Protein AF-A0A6B3HY34-F1 (afdb_monomer_lite)

pLDDT: mean 91.94, std 8.34, range [41.25, 98.19]

Foldseek 3Di:
DPPDLEAEEEEPDDDPVLVVVQVVSVVSVHHYDYADQQEDPPVQFLDPRYDYDDDPVRCVRCCNRNVHDDDDDDLCPLQPDDCVVVVFHKDKDWLVVQLPFAAWKQKQQSPDRQDDRDIDRGSVPDDDGPDTGIMIMTHD

Structure (mmCIF, N/CA/C/O backbone):
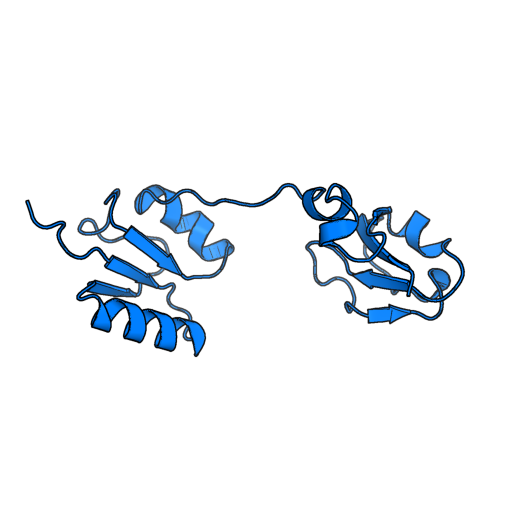data_AF-A0A6B3HY34-F1
#
_entry.id   AF-A0A6B3HY34-F1
#
loop_
_atom_site.group_PDB
_atom_site.id
_atom_site.type_symbol
_atom_site.label_atom_id
_atom_site.label_alt_id
_atom_site.label_comp_id
_atom_site.label_asym_id
_atom_site.label_entity_id
_atom_site.label_seq_id
_atom_site.pdbx_PDB_ins_code
_atom_site.Cartn_x
_atom_site.Cartn_y
_atom_site.Cartn_z
_atom_site.occupancy
_atom_site.B_iso_or_equiv
_atom_site.auth_seq_id
_atom_site.auth_comp_id
_atom_site.auth_asym_id
_atom_site.auth_atom_id
_atom_site.pdbx_PDB_model_num
ATOM 1 N N . MET A 1 1 ? -28.590 -11.146 19.062 1.00 41.25 1 MET A N 1
ATOM 2 C CA . MET A 1 1 ? -28.220 -9.809 19.578 1.00 41.25 1 MET A CA 1
ATOM 3 C C . MET A 1 1 ? -27.843 -8.945 18.389 1.00 41.25 1 MET A C 1
ATOM 5 O O . MET A 1 1 ? -27.112 -9.461 17.551 1.00 41.25 1 MET A O 1
ATOM 9 N N . PRO A 1 2 ? -28.343 -7.705 18.248 1.00 47.59 2 PRO A N 1
ATOM 10 C CA . PRO A 1 2 ? -27.839 -6.826 17.198 1.00 47.59 2 PRO A CA 1
ATOM 11 C C . PRO A 1 2 ? -26.338 -6.633 17.436 1.00 47.59 2 PRO A C 1
ATOM 13 O O . PRO A 1 2 ? -25.937 -6.325 18.561 1.00 47.59 2 PRO A O 1
ATOM 16 N N . SER A 1 3 ? -25.501 -6.891 16.425 1.00 57.53 3 SER A N 1
ATOM 17 C CA . SER A 1 3 ? -24.070 -6.622 16.547 1.00 57.53 3 SER A CA 1
ATOM 18 C C . SER A 1 3 ? -23.919 -5.142 16.873 1.00 57.53 3 SER A C 1
ATOM 20 O O . SER A 1 3 ? -24.403 -4.290 16.124 1.00 57.53 3 SER A O 1
ATOM 22 N N . ARG A 1 4 ? -23.286 -4.828 18.003 1.00 67.56 4 ARG A N 1
ATOM 23 C CA . ARG A 1 4 ? -22.908 -3.452 18.318 1.00 67.56 4 ARG A CA 1
ATOM 24 C C . ARG A 1 4 ? -22.121 -2.924 17.118 1.00 67.56 4 ARG A C 1
ATOM 26 O O . ARG A 1 4 ? -21.240 -3.625 16.624 1.00 67.56 4 ARG A O 1
ATOM 33 N N . ALA A 1 5 ? -22.484 -1.753 16.600 1.00 84.94 5 ALA A N 1
ATOM 34 C CA . ALA A 1 5 ? -21.711 -1.154 15.522 1.00 84.94 5 ALA A CA 1
ATOM 35 C C . ALA A 1 5 ? -20.259 -0.999 16.009 1.00 84.94 5 ALA A C 1
ATOM 37 O O . ALA A 1 5 ? -20.035 -0.497 17.114 1.00 84.94 5 ALA A O 1
ATOM 38 N N . GLY A 1 6 ? -19.308 -1.522 15.229 1.00 94.62 6 GLY A N 1
ATOM 39 C CA . GLY A 1 6 ? -17.892 -1.578 15.592 1.00 94.62 6 GLY A CA 1
ATOM 40 C C . GLY A 1 6 ? -17.232 -0.200 15.648 1.00 94.62 6 GLY A C 1
ATOM 41 O O . GLY A 1 6 ? -17.900 0.833 15.737 1.00 94.62 6 GLY A O 1
ATOM 42 N N . PHE A 1 7 ? -15.904 -0.154 15.565 1.00 96.56 7 PHE A N 1
ATOM 43 C CA . PHE A 1 7 ? -15.177 1.118 15.552 1.00 96.56 7 PHE A CA 1
ATOM 44 C C . PHE A 1 7 ? -14.123 1.185 14.451 1.00 96.56 7 PHE A C 1
ATOM 46 O O . PHE A 1 7 ? -13.547 0.179 14.045 1.00 96.56 7 PHE A O 1
ATOM 53 N N . LEU A 1 8 ? -13.862 2.401 13.978 1.00 97.00 8 LEU A N 1
ATOM 54 C CA . LEU A 1 8 ? -12.761 2.724 13.083 1.00 97.00 8 LEU A CA 1
ATOM 55 C C . LEU A 1 8 ? -11.683 3.490 13.856 1.00 97.00 8 LEU A C 1
ATOM 57 O O . LEU A 1 8 ? -11.891 4.627 14.287 1.00 97.00 8 LEU A O 1
ATOM 61 N N . ALA A 1 9 ? -10.515 2.870 13.989 1.00 96.50 9 ALA A N 1
ATOM 62 C CA . ALA A 1 9 ? -9.302 3.467 14.517 1.00 96.50 9 ALA A CA 1
ATOM 63 C C . ALA A 1 9 ? -8.451 4.074 13.395 1.00 96.50 9 ALA A C 1
ATOM 65 O O . ALA A 1 9 ? -8.026 3.390 12.463 1.00 96.50 9 ALA A O 1
ATOM 66 N N . LEU A 1 10 ? -8.163 5.365 13.515 1.00 96.88 10 LEU A N 1
ATOM 67 C CA . LEU A 1 10 ? -7.338 6.123 12.583 1.00 96.88 10 LEU A CA 1
ATOM 68 C C . LEU A 1 10 ? -5.961 6.397 13.188 1.00 96.88 10 LEU A C 1
ATOM 70 O O . LEU A 1 10 ? -5.846 6.743 14.366 1.00 96.88 10 LEU A O 1
ATOM 74 N N . ALA A 1 11 ? -4.912 6.312 12.372 1.00 95.19 11 ALA A N 1
ATOM 75 C CA . ALA A 1 11 ? -3.625 6.901 12.733 1.00 95.19 11 ALA A CA 1
ATOM 76 C C . ALA A 1 11 ? -3.739 8.445 12.855 1.00 95.19 11 ALA A C 1
ATOM 78 O O . ALA A 1 11 ? -4.586 9.047 12.193 1.00 95.19 11 ALA A O 1
ATOM 79 N N . PRO A 1 12 ? -2.862 9.118 13.628 1.00 92.31 12 PRO A N 1
ATOM 80 C CA . PRO A 1 12 ? -2.887 10.577 13.826 1.00 92.31 12 PRO A CA 1
ATOM 81 C C . PRO A 1 12 ? -2.750 11.424 12.553 1.00 92.31 12 PRO A C 1
ATOM 83 O O . PRO A 1 12 ? -3.022 12.624 12.571 1.00 92.31 12 PRO A O 1
ATOM 86 N N . HIS A 1 13 ? -2.275 10.828 11.459 1.00 87.69 13 HIS A N 1
ATOM 87 C CA . HIS A 1 13 ? -2.047 11.538 10.210 1.00 87.69 13 HIS A CA 1
ATOM 88 C C . HIS A 1 13 ? -3.370 11.855 9.505 1.00 87.69 13 HIS A C 1
ATOM 90 O O . HIS A 1 13 ? -4.163 10.961 9.210 1.00 87.69 13 HIS A O 1
ATOM 96 N N . ARG A 1 14 ? -3.590 13.137 9.198 1.00 84.69 14 ARG A N 1
ATOM 97 C CA . ARG A 1 14 ? -4.777 13.591 8.470 1.00 84.69 14 ARG A CA 1
ATOM 98 C C . ARG A 1 14 ? -4.589 13.379 6.971 1.00 84.69 14 ARG A C 1
ATOM 100 O O . ARG A 1 14 ? -3.656 13.914 6.385 1.00 84.69 14 ARG A O 1
ATOM 107 N N . SER A 1 15 ? -5.523 12.662 6.357 1.00 92.94 15 SER A N 1
ATOM 108 C CA . SER A 1 15 ? -5.650 12.538 4.905 1.00 92.94 15 SER A CA 1
ATOM 109 C C . SER A 1 15 ? -7.116 12.663 4.490 1.00 92.94 15 SER A C 1
ATOM 111 O O . SER A 1 15 ? -8.024 12.427 5.293 1.00 92.94 15 SER A O 1
ATOM 113 N N . THR A 1 16 ? -7.364 13.015 3.228 1.00 95.56 16 THR A N 1
ATOM 114 C CA . THR A 1 16 ? -8.723 13.034 2.660 1.00 95.56 16 THR A CA 1
ATOM 115 C C . THR A 1 16 ? -9.366 11.648 2.725 1.00 95.56 16 THR A C 1
ATOM 117 O O . THR A 1 16 ? -10.531 11.530 3.090 1.00 95.56 16 THR A O 1
ATOM 120 N N . THR A 1 17 ? -8.597 10.581 2.488 1.00 96.25 17 THR A N 1
ATOM 121 C CA . THR A 1 17 ? -9.058 9.196 2.658 1.00 96.25 17 THR A CA 1
ATOM 122 C C . THR A 1 17 ? -9.489 8.899 4.094 1.00 96.25 17 THR A C 1
ATOM 124 O O . THR A 1 17 ? -10.557 8.327 4.290 1.00 96.25 17 THR A O 1
ATOM 127 N N . ALA A 1 18 ? -8.719 9.322 5.107 1.00 96.56 18 ALA A N 1
ATOM 128 C CA . ALA A 1 18 ? -9.109 9.144 6.508 1.00 96.56 18 ALA A CA 1
ATOM 129 C C . ALA A 1 18 ? -10.440 9.850 6.816 1.00 96.56 18 ALA A C 1
ATOM 131 O O . ALA A 1 18 ? -11.281 9.294 7.520 1.00 96.56 18 ALA A O 1
ATOM 132 N N . ALA A 1 19 ? -10.656 11.046 6.256 1.00 96.88 19 ALA A N 1
ATOM 133 C CA . ALA A 1 19 ? -11.906 11.786 6.413 1.00 96.88 19 ALA A CA 1
ATOM 134 C C . ALA A 1 19 ? -13.096 11.064 5.756 1.00 96.88 19 ALA A C 1
ATOM 136 O O . ALA A 1 19 ? -14.140 10.911 6.390 1.00 96.88 19 ALA A O 1
ATOM 137 N N . LEU A 1 20 ? -12.922 10.558 4.530 1.00 98.12 20 LEU A N 1
ATOM 138 C CA . LEU A 1 20 ? -13.951 9.796 3.815 1.00 98.12 20 LEU A CA 1
ATOM 139 C C . LEU A 1 20 ? -14.304 8.484 4.531 1.00 98.12 20 LEU A C 1
ATOM 141 O O . LEU A 1 20 ? -15.480 8.140 4.652 1.00 98.12 20 LEU A O 1
ATOM 145 N N . LEU A 1 21 ? -13.304 7.765 5.048 1.00 97.81 21 LEU A N 1
ATOM 146 C CA . LEU A 1 21 ? -13.522 6.541 5.823 1.00 97.81 21 LEU A CA 1
ATOM 147 C C . LEU A 1 21 ? -14.220 6.828 7.156 1.00 97.81 21 LEU A C 1
ATOM 149 O O . LEU A 1 21 ? -15.142 6.105 7.525 1.00 97.81 21 LEU A O 1
ATOM 153 N N . ALA A 1 22 ? -13.834 7.902 7.849 1.00 97.81 22 ALA A N 1
ATOM 154 C CA . ALA A 1 22 ? -14.498 8.344 9.071 1.00 97.81 22 ALA A CA 1
ATOM 155 C C . ALA A 1 22 ? -15.982 8.655 8.835 1.00 97.81 22 ALA A C 1
ATOM 157 O O . ALA A 1 22 ? -16.841 8.249 9.612 1.00 97.81 22 ALA A O 1
ATOM 158 N N . ASP A 1 23 ? -16.293 9.364 7.755 1.00 98.19 23 ASP A N 1
ATOM 159 C CA . ASP A 1 23 ? -17.663 9.689 7.366 1.00 98.19 23 ASP A CA 1
ATOM 160 C C . ASP A 1 23 ? -18.474 8.425 7.005 1.00 98.19 23 ASP A C 1
ATOM 162 O O . ASP A 1 23 ? -19.577 8.203 7.513 1.00 98.19 23 ASP A O 1
ATOM 166 N N . ALA A 1 24 ? -17.886 7.511 6.227 1.00 98.12 24 ALA A N 1
ATOM 167 C CA . ALA A 1 24 ? -18.502 6.227 5.891 1.00 98.12 24 ALA A CA 1
ATOM 168 C C . ALA A 1 24 ? -18.742 5.313 7.110 1.00 98.12 24 ALA A C 1
ATOM 170 O O . ALA A 1 24 ? -19.736 4.579 7.128 1.00 98.12 24 ALA A O 1
ATOM 171 N N . ALA A 1 25 ? -17.854 5.347 8.107 1.00 97.81 25 ALA A N 1
ATOM 172 C CA . ALA A 1 25 ? -17.992 4.616 9.365 1.00 97.81 25 ALA A CA 1
ATOM 173 C C . ALA A 1 25 ? -19.123 5.202 10.225 1.00 97.81 25 ALA A C 1
ATOM 175 O O . ALA A 1 25 ? -19.990 4.462 10.690 1.00 97.81 25 ALA A O 1
ATOM 176 N N . ARG A 1 26 ? -19.199 6.536 10.345 1.00 97.19 26 ARG A N 1
ATOM 177 C CA . ARG A 1 26 ? -20.292 7.213 11.066 1.00 97.19 26 ARG A CA 1
ATOM 178 C C .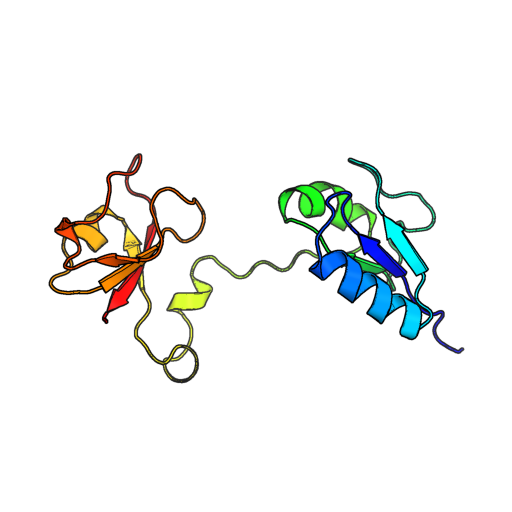 ARG A 1 26 ? -21.663 6.922 10.459 1.00 97.19 26 ARG A C 1
ATOM 180 O O . ARG A 1 26 ? -22.601 6.658 11.205 1.00 97.19 26 ARG A O 1
ATOM 187 N N . ARG A 1 27 ? -21.782 6.876 9.125 1.00 97.44 27 ARG A N 1
ATOM 188 C CA . ARG A 1 27 ? -23.028 6.457 8.446 1.00 97.44 27 ARG A CA 1
ATOM 189 C C . ARG A 1 27 ? -23.456 5.020 8.760 1.00 97.44 27 ARG A C 1
ATOM 191 O O . ARG A 1 27 ? -24.623 4.693 8.592 1.00 97.44 27 ARG A O 1
ATOM 198 N N . ARG A 1 28 ? -22.529 4.171 9.210 1.00 95.88 28 ARG A N 1
ATOM 199 C CA . ARG A 1 28 ? -22.786 2.799 9.686 1.00 95.88 28 ARG A CA 1
ATOM 200 C C . ARG A 1 28 ? -22.930 2.723 11.209 1.00 95.88 28 ARG A C 1
ATOM 202 O O . ARG A 1 28 ? -22.851 1.637 11.774 1.00 95.88 28 ARG A O 1
ATOM 209 N N . SER A 1 29 ? -23.089 3.872 11.868 1.00 96.56 29 SER A N 1
ATOM 210 C CA . SER A 1 29 ? -23.170 4.006 13.325 1.00 96.56 29 SER A CA 1
ATOM 211 C C . SER A 1 29 ? -21.926 3.516 14.075 1.00 96.56 29 SER A C 1
ATOM 213 O O . SER A 1 29 ? -21.999 3.265 15.274 1.00 96.56 29 SER A O 1
ATOM 215 N N . MET A 1 30 ? -20.782 3.394 13.394 1.00 97.31 30 MET A N 1
ATOM 216 C CA . MET A 1 30 ? -19.523 3.005 14.026 1.00 97.31 30 MET A CA 1
ATOM 217 C C . MET A 1 30 ? -18.923 4.175 14.806 1.00 97.31 30 MET A C 1
ATOM 219 O O . MET A 1 30 ? -18.984 5.332 14.375 1.00 97.31 30 MET A O 1
ATOM 223 N N . GLU A 1 31 ? -18.264 3.866 15.920 1.00 97.06 31 GLU A N 1
ATOM 224 C CA . GLU A 1 31 ? -17.416 4.833 16.618 1.00 97.06 31 GLU A CA 1
ATOM 225 C C . GLU A 1 31 ? -16.182 5.152 15.760 1.00 97.06 31 GLU A C 1
ATOM 227 O O . GLU A 1 31 ? -15.596 4.267 15.138 1.00 97.06 31 GLU A O 1
ATOM 232 N N . VAL A 1 32 ? -15.759 6.417 15.715 1.00 97.19 32 VAL A N 1
ATOM 233 C CA . VAL A 1 32 ? -14.522 6.819 15.030 1.00 97.19 32 VAL A CA 1
ATOM 234 C C . VAL A 1 32 ? -13.572 7.422 16.045 1.00 97.19 32 VAL A C 1
ATOM 236 O O . VAL A 1 32 ? -13.910 8.401 16.708 1.00 97.19 32 VAL A O 1
ATOM 239 N N . THR A 1 33 ? -12.361 6.878 16.117 1.00 96.75 33 THR A N 1
ATOM 240 C CA . THR A 1 33 ? -11.331 7.329 17.051 1.00 96.75 33 THR A CA 1
ATOM 241 C C . THR A 1 33 ? -10.014 7.563 16.334 1.00 96.75 33 THR A C 1
ATOM 243 O O . THR A 1 33 ? -9.613 6.789 15.469 1.00 96.75 33 THR A O 1
ATOM 246 N N . VAL A 1 34 ? -9.301 8.615 16.726 1.00 96.81 34 VAL A N 1
ATOM 247 C CA . VAL A 1 34 ? -7.892 8.790 16.362 1.00 96.81 34 VAL A CA 1
ATOM 248 C C . VAL A 1 34 ? -7.061 8.191 17.487 1.00 96.81 34 VAL A C 1
ATOM 250 O O . VAL A 1 34 ? -7.270 8.526 18.653 1.00 96.81 34 VAL A O 1
ATOM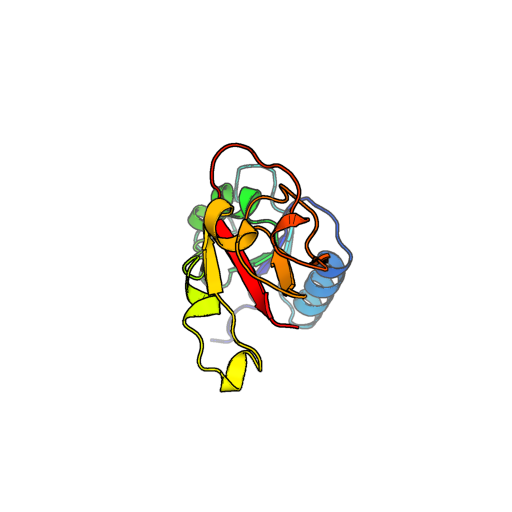 253 N N . LEU A 1 35 ? -6.160 7.269 17.159 1.00 95.75 35 LEU A N 1
ATOM 254 C CA . LEU A 1 35 ? -5.299 6.643 18.154 1.00 95.75 35 LEU A CA 1
ATOM 255 C C . LEU A 1 35 ? -4.171 7.595 18.565 1.00 95.75 35 LEU A C 1
ATOM 257 O O . LEU A 1 35 ? -3.580 8.238 17.694 1.00 95.75 35 LEU A O 1
ATOM 261 N N . PRO A 1 36 ? -3.826 7.667 19.860 1.00 92.12 36 PRO A N 1
ATOM 262 C CA . PRO A 1 36 ? -2.626 8.363 20.300 1.00 92.12 36 PRO A CA 1
ATOM 263 C C . PRO A 1 36 ? -1.368 7.651 19.783 1.00 92.12 36 PRO A C 1
ATOM 265 O O . PRO A 1 36 ? -1.381 6.476 19.409 1.00 92.12 36 PRO A O 1
ATOM 268 N N . VAL A 1 37 ? -0.246 8.368 19.753 1.00 85.62 37 VAL A N 1
ATOM 269 C CA . VAL A 1 37 ? 1.023 7.799 19.286 1.00 85.62 37 VAL A CA 1
ATOM 270 C C . VAL A 1 37 ? 1.485 6.690 20.233 1.00 85.62 37 VAL A C 1
ATOM 272 O O . VAL A 1 37 ? 1.689 6.924 21.417 1.00 85.62 37 VAL A O 1
ATOM 275 N N . GLY A 1 38 ? 1.692 5.487 19.690 1.00 76.69 38 GLY A N 1
ATOM 276 C CA . GLY A 1 38 ? 2.375 4.390 20.384 1.00 76.69 38 GLY A CA 1
ATOM 277 C C . GLY A 1 38 ? 1.530 3.577 21.369 1.00 76.69 38 GLY A C 1
ATOM 278 O O . GLY A 1 38 ? 2.067 2.661 21.983 1.00 76.69 38 GLY A O 1
ATOM 279 N N . THR A 1 39 ? 0.231 3.853 21.513 1.00 87.44 39 THR A N 1
ATOM 280 C CA . THR A 1 39 ? -0.640 3.073 22.406 1.00 87.44 39 THR A CA 1
ATOM 281 C C . THR A 1 39 ? -2.080 3.021 21.908 1.00 87.44 39 THR A C 1
ATOM 283 O O . THR A 1 39 ? -2.553 3.919 21.211 1.00 87.44 39 THR A O 1
ATOM 286 N N . VAL A 1 40 ? -2.784 1.956 22.278 1.00 95.06 40 VAL A N 1
ATOM 287 C CA . VAL A 1 40 ? -4.225 1.798 22.078 1.00 95.06 40 VAL A CA 1
ATOM 288 C C . VAL A 1 40 ? -4.918 1.973 23.432 1.00 95.06 40 VAL A C 1
ATOM 290 O O . VAL A 1 40 ? -4.555 1.263 24.373 1.00 95.06 40 VAL A O 1
ATOM 293 N N . PRO A 1 41 ? -5.896 2.889 23.565 1.00 95.44 41 PRO A N 1
ATOM 294 C CA . PRO A 1 41 ? -6.707 3.011 24.776 1.00 95.44 41 PRO A CA 1
ATOM 295 C C . PRO A 1 41 ? -7.439 1.708 25.120 1.00 95.44 41 PRO A C 1
ATOM 297 O O . PRO A 1 41 ? -7.959 1.050 24.220 1.00 95.44 41 PRO A O 1
ATOM 300 N N . ASP A 1 42 ? -7.546 1.376 26.409 1.00 95.38 42 ASP A N 1
ATOM 301 C CA . ASP A 1 42 ? -8.061 0.076 26.879 1.00 95.38 42 ASP A CA 1
ATOM 302 C C . ASP A 1 42 ? -9.443 -0.283 26.322 1.00 95.38 42 ASP A C 1
ATOM 304 O O . ASP A 1 42 ? -9.678 -1.425 25.943 1.00 95.38 42 ASP A O 1
ATOM 308 N N . ARG A 1 43 ? -10.332 0.706 26.148 1.00 94.25 43 ARG A N 1
ATOM 309 C CA . ARG A 1 43 ? -11.676 0.506 25.569 1.00 94.25 43 ARG A CA 1
ATOM 310 C C . ARG A 1 43 ? -11.696 -0.021 24.125 1.00 94.25 43 ARG A C 1
ATOM 312 O O . ARG A 1 43 ? -12.764 -0.372 23.626 1.00 94.25 43 ARG A O 1
ATOM 319 N N . TYR A 1 44 ? -10.551 -0.022 23.443 1.00 95.31 44 TYR A N 1
ATOM 320 C CA . TYR A 1 44 ? -10.389 -0.502 22.069 1.00 95.31 44 TYR A CA 1
ATOM 321 C C . TYR A 1 44 ? -9.464 -1.710 21.953 1.00 95.31 44 TYR A C 1
ATOM 323 O O . TYR A 1 44 ? -9.289 -2.227 20.850 1.00 95.31 44 TYR A O 1
ATOM 331 N N . ARG A 1 45 ? -8.824 -2.130 23.049 1.00 95.19 45 ARG A N 1
ATOM 332 C CA . ARG A 1 45 ? -7.854 -3.220 22.996 1.00 95.19 45 ARG A CA 1
ATOM 333 C C . ARG A 1 45 ? -8.553 -4.543 22.725 1.00 95.19 45 ARG A C 1
ATOM 335 O O . ARG A 1 45 ? -9.580 -4.826 23.333 1.00 95.19 45 ARG A O 1
ATOM 342 N N . GLU A 1 46 ? -7.983 -5.312 21.798 1.00 92.75 46 GLU A N 1
ATOM 343 C CA . GLU A 1 46 ? -8.386 -6.685 21.452 1.00 92.75 46 GLU A CA 1
ATOM 344 C C . GLU A 1 46 ? -9.882 -6.846 21.131 1.00 92.75 46 GLU A C 1
ATOM 346 O O . GLU A 1 46 ? -10.459 -7.932 21.210 1.00 92.75 46 GLU A O 1
ATOM 351 N N . ARG A 1 47 ? -10.530 -5.750 20.731 1.00 90.81 47 ARG A N 1
ATOM 352 C CA . ARG A 1 47 ? -11.927 -5.753 20.327 1.00 90.81 47 ARG A CA 1
ATOM 353 C C . ARG A 1 47 ? -12.047 -6.318 18.914 1.00 90.81 47 ARG A C 1
ATOM 355 O O . ARG A 1 47 ? -11.606 -5.694 17.954 1.00 90.81 47 ARG A O 1
ATOM 362 N N . GLY A 1 48 ? -12.717 -7.464 18.786 1.00 88.81 48 GLY A N 1
ATOM 363 C CA . GLY A 1 48 ? -12.924 -8.158 17.506 1.00 88.81 48 GLY A CA 1
ATOM 364 C C . GLY A 1 48 ? -13.783 -7.414 16.469 1.00 88.81 48 GLY A C 1
ATOM 365 O O . GLY A 1 48 ? -13.958 -7.911 15.363 1.00 88.81 48 GLY A O 1
ATOM 366 N N . ASP A 1 49 ? -14.318 -6.237 16.806 1.00 92.69 49 ASP A N 1
ATOM 367 C CA . ASP A 1 49 ? -15.087 -5.348 15.925 1.00 92.69 49 ASP A CA 1
ATOM 368 C C . ASP A 1 49 ? -14.318 -4.066 15.535 1.00 92.69 49 ASP A C 1
ATOM 370 O O . ASP A 1 49 ? -14.910 -3.067 15.110 1.00 92.69 49 ASP A O 1
ATOM 374 N N . GLY A 1 50 ? -12.994 -4.082 15.713 1.00 93.44 50 GLY A N 1
ATOM 375 C CA . GLY A 1 50 ? -12.096 -2.990 15.360 1.00 93.44 50 GLY A CA 1
ATOM 376 C C . GLY A 1 50 ? -11.640 -3.018 13.906 1.00 93.44 50 GLY A C 1
ATOM 377 O O . GLY A 1 50 ? -11.129 -4.016 13.404 1.00 93.44 50 GLY A O 1
ATOM 378 N N . HIS A 1 51 ? -11.750 -1.871 13.244 1.00 94.56 51 HIS A N 1
ATOM 379 C CA . HIS A 1 51 ? -11.187 -1.616 11.923 1.00 94.56 51 HIS A CA 1
ATOM 380 C C . HIS A 1 51 ? -10.071 -0.577 12.029 1.00 94.56 51 HIS A C 1
ATOM 382 O O . HIS A 1 51 ? -10.151 0.349 12.835 1.00 94.56 51 HIS A O 1
ATOM 388 N N . TYR A 1 52 ? -9.037 -0.695 11.197 1.00 94.44 52 TYR A N 1
ATOM 389 C CA . TYR A 1 52 ? -7.873 0.188 11.239 1.00 94.44 52 TYR A CA 1
ATOM 390 C C . TYR A 1 52 ? -7.612 0.851 9.885 1.00 94.44 52 TYR A C 1
ATOM 392 O O . TYR A 1 52 ? -7.641 0.194 8.846 1.00 94.44 52 TYR A O 1
ATOM 400 N N . TYR A 1 53 ? -7.293 2.146 9.910 1.00 95.19 53 TYR A N 1
ATOM 401 C CA . TYR A 1 53 ? -6.717 2.852 8.771 1.00 95.19 53 TYR A CA 1
ATOM 402 C C . TYR A 1 53 ? -5.512 3.695 9.200 1.00 95.19 53 TYR A C 1
ATOM 404 O O . TYR A 1 53 ? -5.601 4.588 10.048 1.00 95.19 53 TYR A O 1
ATOM 412 N N . GLY A 1 54 ? -4.370 3.440 8.569 1.00 93.06 54 GLY A N 1
ATOM 413 C CA . GLY A 1 54 ? -3.142 4.192 8.776 1.00 93.06 54 GLY A CA 1
ATOM 414 C C . GLY A 1 54 ? -1.950 3.552 8.073 1.00 93.06 54 GLY A C 1
ATOM 415 O O . GLY A 1 54 ? -2.069 2.509 7.437 1.00 93.06 54 GLY A O 1
ATOM 416 N N . GLY A 1 55 ? -0.793 4.211 8.156 1.00 91.06 55 GLY A N 1
ATOM 417 C CA . GLY A 1 55 ? 0.423 3.739 7.495 1.00 91.06 55 GLY A CA 1
ATOM 418 C C . GLY A 1 55 ? 1.067 2.530 8.193 1.00 91.06 55 GLY A C 1
ATOM 419 O O . GLY A 1 55 ? 0.960 2.404 9.418 1.00 91.06 55 GLY A O 1
ATOM 420 N N . PRO A 1 56 ? 1.828 1.698 7.455 1.00 88.94 56 PRO A N 1
ATOM 421 C CA . PRO A 1 56 ? 2.373 0.427 7.951 1.00 88.94 56 PRO A CA 1
ATOM 422 C C . PRO A 1 56 ? 3.262 0.588 9.193 1.00 88.94 56 PRO A C 1
ATOM 424 O O . PRO A 1 56 ? 3.175 -0.195 10.134 1.00 88.94 56 PRO A O 1
ATOM 427 N N . ARG A 1 57 ? 4.050 1.671 9.275 1.00 89.81 57 ARG A N 1
ATOM 428 C CA . ARG A 1 57 ? 4.904 1.957 10.447 1.00 89.81 57 ARG A CA 1
ATOM 429 C C . ARG A 1 57 ? 4.115 2.206 11.733 1.00 89.81 57 ARG A C 1
ATOM 431 O O . ARG A 1 57 ? 4.592 1.878 12.814 1.00 89.81 57 ARG A O 1
ATOM 438 N N . PHE A 1 58 ? 2.942 2.834 11.634 1.00 92.75 58 PHE A N 1
ATOM 439 C CA . PHE A 1 58 ? 2.081 3.041 12.797 1.00 92.75 58 PHE A CA 1
ATOM 440 C C . PHE A 1 58 ? 1.342 1.748 13.135 1.00 92.75 58 PHE A C 1
ATOM 442 O O . PHE A 1 58 ? 1.286 1.370 14.302 1.00 92.75 58 PHE A O 1
ATOM 449 N N . ALA A 1 59 ? 0.847 1.051 12.109 1.00 92.75 59 ALA A N 1
ATOM 450 C CA . ALA A 1 59 ? 0.175 -0.235 12.232 1.00 92.75 59 ALA A CA 1
ATOM 451 C C . ALA A 1 59 ? 1.029 -1.245 13.015 1.00 92.75 59 ALA A C 1
ATOM 453 O O . ALA A 1 59 ? 0.546 -1.815 13.990 1.00 92.75 59 ALA A O 1
ATOM 454 N N . AL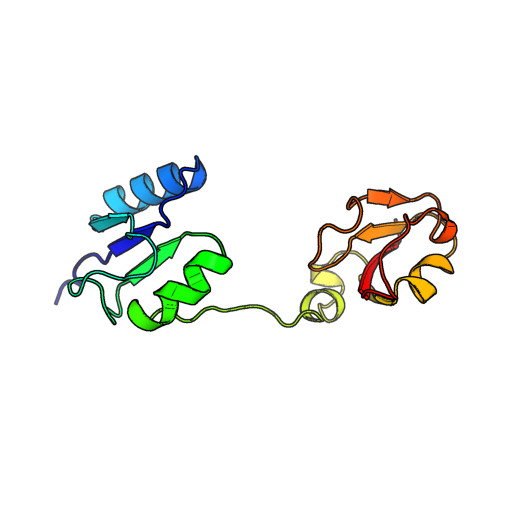A A 1 60 ? 2.323 -1.356 12.696 1.00 92.19 60 ALA A N 1
ATOM 455 C CA . ALA A 1 60 ? 3.274 -2.226 13.395 1.00 92.19 60 ALA A CA 1
ATOM 456 C C . ALA A 1 60 ? 3.346 -1.991 14.920 1.00 92.19 60 ALA A C 1
ATOM 458 O O . ALA A 1 60 ? 3.713 -2.891 15.669 1.00 92.19 60 ALA A O 1
ATOM 459 N N . ARG A 1 61 ? 2.979 -0.795 15.403 1.00 93.19 61 ARG A N 1
ATOM 460 C CA . ARG A 1 61 ? 2.987 -0.449 16.836 1.00 93.19 61 ARG A CA 1
ATOM 461 C C . ARG A 1 61 ? 1.664 -0.752 17.541 1.00 93.19 61 ARG A C 1
ATOM 463 O O . ARG A 1 61 ? 1.672 -1.007 18.741 1.00 93.19 61 ARG A O 1
ATOM 470 N N . VAL A 1 62 ? 0.538 -0.690 16.826 1.00 94.75 62 VAL A N 1
ATOM 471 C CA . VAL A 1 62 ? -0.809 -0.715 17.432 1.00 94.75 62 VAL A CA 1
ATOM 472 C C . VAL A 1 62 ? -1.647 -1.935 17.060 1.00 94.75 62 VAL A C 1
ATOM 474 O O . VAL A 1 62 ? -2.545 -2.285 17.818 1.00 94.75 62 VAL A O 1
ATOM 477 N N . ALA A 1 63 ? -1.364 -2.605 15.939 1.00 92.56 63 ALA A N 1
ATOM 478 C CA . ALA A 1 63 ? -2.216 -3.659 15.384 1.00 92.56 63 ALA A CA 1
ATOM 479 C C . ALA A 1 63 ? -2.432 -4.819 16.364 1.00 92.56 63 ALA A C 1
ATOM 481 O O . ALA A 1 63 ? -3.572 -5.192 16.631 1.00 92.56 63 ALA A O 1
ATOM 482 N N . ARG A 1 64 ? -1.352 -5.288 17.011 1.00 92.31 64 ARG A N 1
ATOM 483 C CA . ARG A 1 64 ? -1.431 -6.319 18.057 1.00 92.31 64 ARG A CA 1
ATOM 484 C C . ARG A 1 64 ? -2.349 -5.902 19.206 1.00 92.31 64 ARG A C 1
ATOM 486 O O . ARG A 1 64 ? -3.174 -6.692 19.633 1.00 92.31 64 ARG A O 1
ATOM 493 N N . GLN A 1 65 ? -2.219 -4.666 19.693 1.00 94.81 65 GLN A N 1
ATOM 494 C CA . GLN A 1 65 ? -3.049 -4.164 20.794 1.00 94.81 65 GLN A CA 1
ATOM 495 C C . GLN A 1 65 ? -4.515 -3.991 20.375 1.00 94.81 65 GLN A C 1
ATOM 497 O O . GLN A 1 65 ? -5.399 -4.164 21.202 1.00 94.81 65 GLN A O 1
ATOM 502 N N . LEU A 1 66 ? -4.788 -3.666 19.106 1.00 94.31 66 LEU A N 1
ATOM 503 C CA . LEU A 1 66 ? -6.148 -3.598 18.557 1.00 94.31 66 LEU A CA 1
ATOM 504 C C . LEU A 1 66 ? -6.779 -4.978 18.324 1.00 94.31 66 LEU A C 1
ATOM 506 O O . LEU A 1 66 ? -7.980 -5.042 18.096 1.00 94.31 66 LEU A O 1
ATOM 510 N N . GLY A 1 67 ? -6.000 -6.063 18.335 1.00 92.38 67 GLY A N 1
ATOM 511 C CA . GLY A 1 67 ? -6.471 -7.375 17.880 1.00 92.38 67 GLY A CA 1
ATOM 512 C C . GLY A 1 67 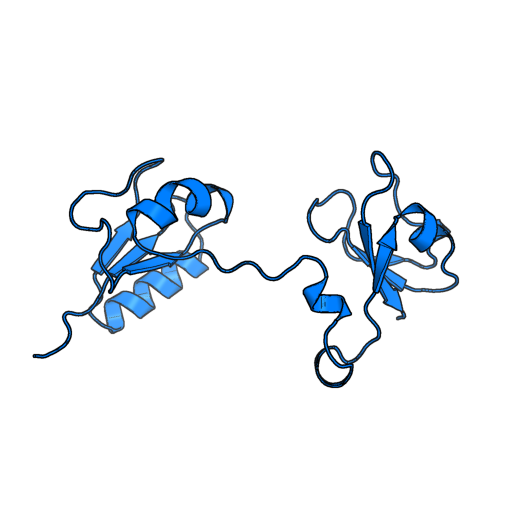? -6.653 -7.465 16.359 1.00 92.38 67 GLY A C 1
ATOM 513 O O . GLY A 1 67 ? -7.425 -8.292 15.885 1.00 92.38 67 GLY A O 1
ATOM 514 N N . VAL A 1 68 ? -5.961 -6.620 15.584 1.00 90.19 68 VAL A N 1
ATOM 515 C CA . VAL A 1 68 ? -6.014 -6.609 14.113 1.00 90.19 68 VAL A CA 1
ATOM 516 C C . VAL A 1 68 ? -4.759 -7.270 13.548 1.00 90.19 68 VAL A C 1
ATOM 518 O O . VAL A 1 68 ? -3.639 -6.900 13.904 1.00 90.19 68 VAL A O 1
ATOM 521 N N . ALA A 1 69 ? -4.937 -8.220 12.632 1.00 89.06 69 ALA A N 1
ATOM 522 C CA . ALA A 1 69 ? -3.835 -8.813 11.883 1.00 89.06 69 ALA A CA 1
ATOM 523 C C . ALA A 1 69 ? -3.414 -7.905 10.718 1.00 89.06 69 ALA A C 1
ATOM 525 O O . ALA A 1 69 ? -4.257 -7.386 9.984 1.00 89.06 69 ALA A O 1
ATOM 526 N N . LEU A 1 70 ? -2.105 -7.731 10.530 1.00 87.00 70 LEU A N 1
ATOM 527 C CA . LEU A 1 70 ? -1.557 -7.072 9.347 1.00 87.00 70 LEU A CA 1
ATOM 528 C C . LEU A 1 70 ? -1.320 -8.127 8.276 1.00 87.00 70 LEU A C 1
ATOM 530 O O . LEU A 1 70 ? -0.519 -9.037 8.469 1.00 87.00 70 LEU A O 1
ATOM 534 N N . LEU A 1 71 ? -2.045 -8.003 7.169 1.00 87.19 71 LEU A N 1
ATOM 535 C CA . LEU A 1 71 ? -1.843 -8.831 5.992 1.00 87.19 71 LEU A CA 1
ATOM 536 C C . LEU A 1 71 ? -0.939 -8.064 5.031 1.00 87.19 71 LEU A C 1
ATOM 538 O O . LEU A 1 71 ? -1.309 -6.992 4.552 1.00 87.19 71 LEU A O 1
ATOM 542 N N . GLU A 1 72 ? 0.235 -8.618 4.767 1.00 82.94 72 GLU A N 1
ATOM 543 C CA . GLU A 1 72 ? 1.161 -8.134 3.751 1.00 82.94 72 GLU A CA 1
ATOM 544 C C . GLU A 1 72 ? 1.397 -9.284 2.767 1.00 82.94 72 GLU A C 1
ATOM 546 O O . GLU A 1 72 ? 1.672 -10.405 3.209 1.00 82.94 72 GLU A O 1
ATOM 551 N N . PRO A 1 73 ? 1.196 -9.071 1.455 1.00 83.06 73 PRO A N 1
ATOM 552 C CA . PRO A 1 73 ? 1.535 -10.089 0.474 1.00 83.06 73 PRO A CA 1
ATOM 553 C C . PRO A 1 73 ? 3.048 -10.323 0.476 1.00 83.06 73 PRO A C 1
ATOM 555 O O . PRO A 1 73 ? 3.820 -9.412 0.764 1.00 83.06 73 PRO A O 1
ATOM 558 N N . ASP A 1 74 ? 3.467 -11.531 0.106 1.00 83.69 74 ASP A N 1
ATOM 559 C CA . ASP A 1 74 ? 4.879 -11.810 -0.157 1.00 83.69 74 ASP A CA 1
ATOM 560 C C . ASP A 1 74 ? 5.429 -10.847 -1.227 1.00 83.69 74 ASP A C 1
ATOM 562 O O . ASP A 1 74 ? 4.724 -10.499 -2.179 1.00 83.69 74 ASP A O 1
ATOM 566 N N . ASP A 1 75 ? 6.695 -10.442 -1.113 1.00 78.19 75 ASP A N 1
ATOM 567 C CA . ASP A 1 75 ? 7.325 -9.531 -2.080 1.00 78.19 75 ASP A CA 1
ATOM 568 C C . ASP A 1 75 ? 7.325 -10.092 -3.524 1.00 78.19 75 ASP A C 1
ATOM 570 O O . ASP A 1 75 ? 7.438 -9.329 -4.488 1.00 78.19 75 ASP A O 1
ATOM 574 N N . GLY A 1 76 ? 7.227 -11.418 -3.683 1.00 84.12 76 GLY A N 1
ATOM 575 C CA . GLY A 1 76 ? 7.101 -12.135 -4.956 1.00 84.12 76 GLY A CA 1
ATOM 576 C C . GLY A 1 76 ? 5.658 -12.377 -5.416 1.00 84.12 76 GLY A C 1
ATOM 577 O O . GLY A 1 76 ? 5.423 -13.065 -6.410 1.00 84.12 76 GLY A O 1
ATOM 578 N N . TRP A 1 77 ? 4.662 -11.853 -4.696 1.00 90.00 77 TRP A N 1
ATOM 579 C CA . TRP A 1 77 ? 3.253 -12.093 -5.010 1.00 90.00 77 TRP A CA 1
ATOM 580 C C . TRP A 1 77 ? 2.878 -11.583 -6.403 1.00 90.00 77 TRP A C 1
ATOM 582 O O . TRP A 1 77 ? 2.205 -12.284 -7.153 1.00 90.00 77 TRP A O 1
ATOM 592 N N . LEU A 1 78 ? 3.336 -10.381 -6.776 1.00 89.56 78 LEU A N 1
ATOM 593 C CA . LEU A 1 78 ? 2.931 -9.735 -8.027 1.00 89.56 78 LEU A CA 1
ATOM 594 C C . LEU A 1 78 ? 3.463 -10.461 -9.274 1.00 89.56 78 LEU A C 1
ATOM 596 O O . LEU A 1 78 ? 2.748 -10.556 -10.269 1.00 89.56 78 LEU A O 1
ATOM 600 N N . ASP A 1 79 ? 4.699 -10.962 -9.239 1.00 90.69 79 ASP A N 1
ATOM 601 C CA . ASP A 1 79 ? 5.310 -11.724 -10.336 1.00 90.69 79 ASP A CA 1
ATOM 602 C C . ASP A 1 79 ? 4.891 -13.204 -10.362 1.00 90.69 79 ASP A C 1
ATOM 604 O O . ASP A 1 79 ? 5.085 -13.870 -11.379 1.00 90.69 79 ASP A O 1
ATOM 608 N N . ALA A 1 80 ? 4.242 -13.697 -9.301 1.00 92.50 80 ALA A N 1
ATOM 609 C CA . ALA A 1 80 ? 3.606 -15.014 -9.269 1.00 92.50 80 ALA A CA 1
ATOM 610 C C . ALA A 1 80 ? 2.161 -15.024 -9.810 1.00 92.50 80 ALA A C 1
ATOM 612 O O . ALA A 1 80 ? 1.590 -16.099 -10.018 1.00 92.50 80 ALA A O 1
ATOM 613 N N . LEU A 1 81 ? 1.539 -13.859 -10.034 1.00 94.31 81 LEU A N 1
ATOM 614 C CA . LEU A 1 81 ? 0.156 -13.799 -10.509 1.00 94.31 81 LEU A CA 1
ATOM 615 C C . LEU A 1 81 ? 0.015 -14.304 -11.959 1.00 94.31 81 LEU A C 1
ATOM 617 O O . LEU A 1 81 ? 0.831 -13.967 -12.821 1.00 94.31 81 LEU A O 1
ATOM 621 N N . PRO A 1 82 ? -1.066 -15.048 -12.275 1.00 95.19 82 PRO A N 1
ATOM 622 C CA . PRO A 1 82 ? -1.395 -15.401 -13.650 1.00 95.19 82 PRO A CA 1
ATOM 623 C C . PRO A 1 82 ? -1.504 -14.172 -14.558 1.00 95.19 82 PRO A C 1
ATOM 625 O O . PRO A 1 82 ? -2.061 -13.145 -14.166 1.00 95.19 82 PRO A O 1
ATOM 628 N N . TYR A 1 83 ? -1.069 -14.318 -15.814 1.00 94.69 83 TYR A N 1
ATOM 629 C CA . TYR A 1 83 ? -1.096 -13.242 -16.815 1.00 94.69 83 TYR A CA 1
ATOM 630 C C . TYR A 1 83 ? -2.480 -12.589 -16.968 1.00 94.69 83 TYR A C 1
ATOM 632 O O . TYR A 1 83 ? -2.573 -11.384 -17.181 1.00 94.69 83 TYR A O 1
ATOM 640 N N . ALA A 1 84 ? -3.560 -13.358 -16.801 1.00 96.94 84 ALA A N 1
ATOM 641 C CA . ALA A 1 84 ? -4.932 -12.852 -16.859 1.00 96.94 84 ALA A CA 1
ATOM 642 C C . ALA A 1 84 ? -5.228 -11.738 -15.832 1.00 96.94 84 ALA A C 1
ATOM 644 O O . ALA A 1 84 ? -6.103 -10.913 -16.077 1.00 96.94 84 ALA A O 1
ATOM 645 N N . PHE A 1 85 ? -4.501 -11.690 -14.709 1.00 95.50 85 PHE A N 1
ATOM 646 C CA . PHE A 1 85 ? -4.657 -10.656 -13.680 1.00 95.50 85 PHE A CA 1
ATOM 647 C C . PHE A 1 85 ? -3.682 -9.489 -13.840 1.00 95.50 85 PHE A C 1
ATOM 649 O O . PHE A 1 85 ? -3.978 -8.382 -13.398 1.00 95.50 85 PHE A O 1
ATOM 656 N N . THR A 1 86 ? -2.521 -9.715 -14.457 1.00 93.94 86 THR A N 1
ATOM 657 C CA . THR A 1 86 ? -1.499 -8.674 -14.626 1.00 93.94 86 THR A CA 1
ATOM 658 C C . THR A 1 86 ? -1.624 -7.936 -15.960 1.00 93.94 86 THR A C 1
ATOM 660 O O . THR A 1 86 ? -1.207 -6.782 -16.063 1.00 93.94 86 THR A O 1
ATOM 663 N N . GLY A 1 87 ? -2.144 -8.599 -17.001 1.00 95.06 87 GLY A N 1
ATOM 664 C CA . GLY A 1 87 ? -2.206 -8.097 -18.380 1.00 95.06 87 GLY A CA 1
ATOM 665 C C . GLY A 1 87 ? -0.835 -7.850 -19.023 1.00 95.06 87 GLY A C 1
ATOM 666 O O . GLY A 1 87 ? -0.747 -7.311 -20.122 1.00 95.06 87 GLY A O 1
ATOM 667 N N . ARG A 1 88 ? 0.251 -8.205 -18.329 1.00 93.75 88 ARG A N 1
ATOM 668 C CA . ARG A 1 88 ? 1.644 -8.016 -18.748 1.00 93.75 88 ARG A CA 1
ATOM 669 C C . ARG A 1 88 ? 2.556 -8.965 -17.986 1.00 93.75 88 ARG A C 1
ATOM 671 O O . ARG A 1 88 ? 2.231 -9.415 -16.887 1.00 93.75 88 ARG A O 1
ATOM 678 N N . ARG A 1 89 ? 3.735 -9.248 -18.537 1.00 94.38 89 ARG A N 1
ATOM 679 C CA . ARG A 1 89 ? 4.748 -10.016 -17.810 1.00 94.38 89 ARG A CA 1
ATOM 680 C C . ARG A 1 89 ? 5.410 -9.108 -16.775 1.00 94.38 89 ARG A C 1
ATOM 682 O O . ARG A 1 89 ? 6.052 -8.128 -17.144 1.00 94.38 89 ARG A O 1
ATOM 689 N N . VAL A 1 90 ? 5.248 -9.440 -15.500 1.00 94.81 90 VAL A N 1
ATOM 690 C CA . VAL A 1 90 ? 5.932 -8.781 -14.382 1.00 94.81 90 VAL A CA 1
ATOM 691 C C . VAL A 1 90 ? 7.004 -9.729 -13.865 1.00 94.81 90 VAL A C 1
ATOM 693 O O . VAL A 1 90 ? 6.769 -10.931 -13.771 1.00 94.81 90 VAL A O 1
ATOM 696 N N . ARG A 1 91 ? 8.193 -9.204 -13.582 1.00 94.31 91 ARG A N 1
ATOM 697 C CA . ARG A 1 91 ? 9.298 -9.964 -12.991 1.00 94.31 91 ARG A CA 1
ATOM 698 C C . ARG A 1 91 ? 9.930 -9.158 -11.873 1.00 94.31 91 ARG A C 1
ATOM 700 O O . ARG A 1 91 ? 10.031 -7.938 -11.983 1.00 94.31 91 ARG A O 1
ATOM 707 N N . ARG A 1 92 ? 10.427 -9.845 -10.853 1.00 93.69 92 ARG A N 1
ATOM 708 C CA . ARG A 1 92 ? 11.324 -9.274 -9.852 1.00 93.69 92 ARG A CA 1
ATOM 709 C C . ARG A 1 92 ? 12.731 -9.817 -10.084 1.00 93.69 92 ARG A C 1
ATOM 711 O O . ARG A 1 92 ? 12.933 -11.026 -10.077 1.00 93.69 92 ARG A O 1
ATOM 718 N N . VAL A 1 93 ? 13.686 -8.930 -10.336 1.00 94.56 93 VAL A N 1
ATOM 719 C CA . VAL A 1 93 ? 15.081 -9.289 -10.643 1.00 94.56 93 VAL A CA 1
ATOM 720 C C . VAL A 1 93 ? 16.041 -8.365 -9.896 1.00 94.56 93 VAL A C 1
ATOM 722 O O . VAL A 1 93 ? 15.641 -7.246 -9.574 1.00 94.56 93 VAL A O 1
ATOM 725 N N . PRO A 1 94 ? 17.291 -8.768 -9.621 1.00 95.31 94 PRO A N 1
ATOM 726 C CA . PRO A 1 94 ? 18.306 -7.839 -9.127 1.00 95.31 94 PRO A CA 1
ATOM 727 C C . PRO A 1 94 ? 18.509 -6.667 -10.101 1.00 95.31 94 PRO A C 1
ATOM 729 O O . PRO A 1 94 ? 18.402 -6.840 -11.320 1.00 95.31 94 PRO A O 1
ATOM 732 N N . LEU A 1 95 ? 18.820 -5.474 -9.591 1.00 95.31 95 LEU A N 1
ATOM 733 C CA . LEU A 1 95 ? 19.087 -4.277 -10.398 1.00 95.31 95 LEU A CA 1
ATOM 734 C C . LEU A 1 95 ? 20.179 -4.525 -11.450 1.00 95.31 95 LEU A C 1
ATOM 736 O O . LEU A 1 95 ? 20.074 -4.056 -12.585 1.00 95.31 95 LEU A O 1
ATOM 740 N N . SER A 1 96 ? 21.207 -5.294 -11.099 1.00 96.81 96 SER A N 1
ATOM 741 C CA . SER A 1 96 ? 22.282 -5.697 -12.001 1.00 96.81 96 SER A CA 1
ATOM 742 C C . SER A 1 96 ? 21.758 -6.465 -13.217 1.00 96.81 96 SER A C 1
ATOM 744 O O . SER A 1 96 ? 22.265 -6.273 -14.324 1.00 96.81 96 SER A O 1
ATOM 746 N N . GLU A 1 97 ? 20.727 -7.297 -13.046 1.00 97.50 97 GLU A N 1
ATOM 747 C CA . GLU A 1 97 ? 20.045 -7.999 -14.134 1.00 97.50 97 GLU A CA 1
ATOM 748 C C . GLU A 1 97 ? 19.107 -7.077 -14.906 1.00 97.50 97 GLU A C 1
ATOM 750 O O . GLU A 1 97 ? 19.148 -7.081 -16.137 1.00 97.50 97 GLU A O 1
ATOM 755 N N . ALA A 1 98 ? 18.323 -6.249 -14.210 1.00 96.88 98 ALA A N 1
ATOM 756 C CA . ALA A 1 98 ? 17.444 -5.272 -14.848 1.00 96.88 98 ALA A CA 1
ATOM 757 C C . ALA A 1 98 ? 18.217 -4.373 -15.827 1.00 96.88 98 ALA A C 1
ATOM 759 O O . ALA A 1 98 ? 17.741 -4.106 -16.927 1.00 96.88 98 ALA A O 1
ATOM 760 N N . ARG A 1 99 ? 19.453 -3.993 -15.475 1.00 97.25 99 ARG A N 1
ATOM 761 C CA . ARG A 1 99 ? 20.342 -3.174 -16.313 1.00 97.25 99 ARG A CA 1
ATOM 762 C C . ARG A 1 99 ? 20.763 -3.803 -17.635 1.00 97.25 99 ARG A C 1
ATOM 764 O O . ARG A 1 99 ? 21.176 -3.085 -18.540 1.00 97.25 99 ARG A O 1
ATOM 771 N N . ARG A 1 100 ? 20.663 -5.126 -17.756 1.00 97.75 100 ARG A N 1
ATOM 772 C CA . ARG A 1 100 ? 20.996 -5.863 -18.982 1.00 97.75 100 ARG A CA 1
ATOM 773 C C . ARG A 1 100 ? 19.790 -6.061 -19.900 1.00 97.75 100 ARG A C 1
ATOM 775 O O . ARG A 1 100 ? 19.954 -6.610 -20.987 1.00 97.75 100 ARG A O 1
ATOM 782 N N . LEU A 1 101 ? 18.588 -5.662 -19.476 1.00 97.12 101 LEU A N 1
ATOM 783 C CA . LEU A 1 101 ? 17.380 -5.838 -20.276 1.00 97.12 101 LEU A CA 1
ATOM 784 C C . LEU A 1 101 ? 17.364 -4.853 -21.458 1.00 97.12 101 LEU A C 1
ATOM 786 O O . LEU A 1 101 ? 17.506 -3.643 -21.246 1.00 97.12 101 LEU A O 1
ATOM 790 N N . PRO A 1 102 ? 17.195 -5.351 -22.696 1.00 96.06 102 PRO A N 1
ATOM 791 C CA . PRO A 1 102 ? 17.123 -4.504 -23.874 1.00 96.06 102 PRO A CA 1
ATOM 792 C C . PRO A 1 102 ? 15.731 -3.886 -24.034 1.00 96.06 102 PRO A C 1
ATOM 794 O O . PRO A 1 102 ? 14.726 -4.483 -23.647 1.00 96.06 102 PRO A O 1
ATOM 797 N N . GLY A 1 103 ? 15.692 -2.731 -24.699 1.00 95.69 103 GLY A N 1
ATOM 798 C CA . GLY A 1 103 ? 14.459 -2.048 -25.086 1.00 95.69 103 GLY A CA 1
ATOM 799 C C . GLY A 1 103 ? 13.653 -1.468 -23.917 1.00 95.69 103 GLY A C 1
ATOM 800 O O . GLY A 1 103 ? 14.034 -1.626 -22.754 1.00 95.69 103 GLY A O 1
ATOM 801 N N . PRO A 1 104 ? 12.541 -0.778 -24.222 1.00 97.56 104 PRO A N 1
ATOM 802 C CA . PRO A 1 104 ? 11.793 -0.058 -23.207 1.00 97.56 104 PRO A CA 1
ATOM 803 C C . PRO A 1 104 ? 11.165 -0.976 -22.158 1.00 97.56 104 PRO A C 1
ATOM 805 O O . PRO A 1 104 ? 10.552 -1.999 -22.475 1.00 97.56 104 PRO A O 1
ATOM 808 N N . LEU A 1 105 ? 11.281 -0.581 -20.893 1.00 97.69 105 LEU A N 1
ATOM 809 C CA . LEU A 1 105 ? 10.708 -1.305 -19.762 1.00 97.69 105 LEU A CA 1
ATOM 810 C C . LEU A 1 105 ? 10.185 -0.343 -18.704 1.00 97.69 105 LEU A C 1
ATOM 812 O O . LEU A 1 105 ? 10.811 0.670 -18.394 1.00 97.69 105 LEU A O 1
ATOM 816 N N . PHE A 1 106 ? 9.062 -0.700 -18.093 1.00 97.00 106 PHE A N 1
ATOM 817 C CA . PHE A 1 106 ? 8.688 -0.133 -16.811 1.00 97.00 106 PHE A CA 1
ATOM 818 C C . PHE A 1 106 ? 9.554 -0.766 -15.723 1.00 97.00 106 PHE A C 1
ATOM 820 O O . PHE A 1 106 ? 9.647 -1.994 -15.647 1.00 97.00 106 PHE A O 1
ATOM 827 N N . ALA A 1 107 ? 10.145 0.055 -14.862 1.00 95.88 107 ALA A N 1
ATOM 828 C CA . ALA A 1 107 ? 10.910 -0.398 -13.714 1.00 95.88 107 ALA A CA 1
ATOM 829 C C . ALA A 1 107 ? 10.549 0.412 -12.472 1.00 95.88 107 ALA A C 1
ATOM 831 O O . ALA A 1 107 ? 10.360 1.630 -12.526 1.00 95.88 107 ALA A O 1
ATOM 832 N N . LYS A 1 108 ? 10.481 -0.271 -11.333 1.00 94.00 108 LYS A N 1
ATOM 833 C CA . LYS A 1 108 ? 10.394 0.367 -10.021 1.00 94.00 108 LYS A CA 1
ATOM 834 C C . LYS A 1 108 ? 11.070 -0.499 -8.969 1.00 94.00 108 LYS A C 1
ATOM 836 O O . LYS A 1 108 ? 10.965 -1.727 -9.052 1.00 94.00 108 LYS A O 1
ATOM 841 N N . PRO A 1 109 ? 11.682 0.088 -7.937 1.00 89.12 109 PRO A N 1
ATOM 842 C CA . PRO A 1 109 ? 11.994 -0.702 -6.768 1.00 89.12 109 PRO A CA 1
ATOM 843 C C . PRO A 1 109 ? 10.672 -1.121 -6.082 1.00 89.12 109 PRO A C 1
ATOM 845 O O . PRO A 1 109 ? 9.700 -0.351 -6.070 1.00 89.12 109 PRO A O 1
ATOM 848 N N . PRO A 1 110 ? 10.575 -2.359 -5.566 1.00 80.44 110 PRO A N 1
ATOM 849 C CA . PRO A 1 110 ? 9.354 -2.880 -4.960 1.00 80.44 110 PRO A CA 1
ATOM 850 C C . PRO A 1 110 ? 8.989 -2.126 -3.679 1.00 80.44 110 PRO A C 1
ATOM 852 O O . PRO A 1 110 ? 7.809 -1.842 -3.464 1.00 80.44 110 PRO A O 1
ATOM 855 N N . THR A 1 111 ? 9.998 -1.759 -2.883 1.00 75.56 111 THR A N 1
ATOM 856 C CA . THR A 1 111 ? 9.808 -1.351 -1.484 1.00 75.56 111 THR A CA 1
ATOM 857 C C . THR A 1 111 ? 10.449 -0.003 -1.169 1.00 75.56 111 THR A C 1
ATOM 859 O O . THR A 1 111 ? 9.771 0.906 -0.682 1.00 75.56 111 THR A O 1
ATOM 862 N N . ASP A 1 112 ? 11.747 0.161 -1.440 1.00 74.00 112 ASP A N 1
ATOM 863 C CA . ASP A 1 112 ? 12.428 1.435 -1.228 1.00 74.00 112 ASP A CA 1
ATOM 864 C C . ASP A 1 112 ? 12.161 2.378 -2.407 1.00 74.00 112 ASP A C 1
ATOM 866 O O . ASP A 1 112 ? 12.074 1.976 -3.553 1.00 74.00 112 ASP A O 1
ATOM 870 N N . LYS A 1 113 ? 11.950 3.671 -2.177 1.00 80.25 113 LYS A N 1
ATOM 871 C CA . LYS A 1 113 ? 11.758 4.621 -3.290 1.00 80.25 113 LYS A CA 1
ATOM 872 C C . LYS A 1 113 ? 13.116 5.074 -3.838 1.00 80.25 113 LYS A C 1
ATOM 874 O O . LYS A 1 113 ? 13.332 6.271 -3.994 1.00 80.25 113 LYS A O 1
ATOM 879 N N . SER A 1 114 ? 14.044 4.132 -4.030 1.00 86.62 114 SER A N 1
ATOM 880 C CA . SER A 1 114 ? 15.448 4.405 -4.374 1.00 86.62 114 SER A CA 1
ATOM 881 C C . SER A 1 114 ? 15.613 5.080 -5.735 1.00 86.62 114 SER A C 1
ATOM 883 O O . SER A 1 114 ? 16.529 5.879 -5.909 1.00 86.62 114 SER A O 1
ATOM 885 N N . PHE A 1 115 ? 14.689 4.843 -6.668 1.00 91.31 115 PHE A N 1
ATOM 886 C CA . PHE A 1 115 ? 14.575 5.594 -7.913 1.00 91.31 115 PHE A CA 1
ATOM 887 C C . PHE A 1 115 ? 13.110 5.704 -8.379 1.00 91.31 115 PHE A C 1
ATOM 889 O O . PHE A 1 115 ? 12.247 4.976 -7.874 1.00 91.31 115 PHE A O 1
ATOM 896 N N . PRO A 1 116 ? 12.791 6.633 -9.305 1.00 93.62 116 PRO A N 1
ATOM 897 C CA . PRO A 1 116 ? 11.426 6.831 -9.784 1.00 93.62 116 PRO A CA 1
ATOM 898 C C . PRO A 1 116 ? 10.834 5.579 -10.436 1.00 93.62 116 PRO A C 1
ATOM 900 O O . PRO A 1 116 ? 11.473 4.925 -11.248 1.00 93.62 116 PRO A O 1
ATOM 903 N N . ALA A 1 117 ? 9.573 5.277 -10.135 1.00 94.44 117 ALA A N 1
ATOM 904 C CA . ALA A 1 117 ? 8.821 4.285 -10.893 1.00 94.44 117 ALA A CA 1
ATOM 905 C C . ALA A 1 117 ? 8.456 4.874 -12.265 1.00 94.44 117 ALA A C 1
ATOM 907 O O . ALA A 1 117 ? 7.626 5.784 -12.332 1.00 94.44 117 ALA A O 1
ATOM 908 N N . ALA A 1 118 ? 9.080 4.392 -13.339 1.00 96.75 118 ALA A N 1
ATOM 909 C CA . ALA A 1 118 ? 8.949 4.978 -14.673 1.00 96.75 118 ALA A CA 1
ATOM 910 C C . ALA A 1 118 ? 9.181 3.951 -15.789 1.00 96.75 118 ALA A C 1
ATOM 912 O O . ALA A 1 118 ? 9.612 2.824 -15.543 1.00 96.75 118 ALA A O 1
ATOM 913 N N . VAL A 1 119 ? 8.886 4.362 -17.024 1.00 97.44 119 VAL A N 1
ATOM 914 C CA . VAL A 1 119 ? 9.367 3.685 -18.231 1.00 97.44 119 VAL A CA 1
ATOM 915 C C . VAL A 1 119 ? 10.734 4.255 -18.592 1.00 97.44 119 VAL A C 1
ATOM 917 O O . VAL A 1 119 ? 10.883 5.470 -18.702 1.00 97.44 119 VAL A O 1
ATOM 920 N N . TYR A 1 120 ? 11.702 3.371 -18.787 1.00 97.31 120 TYR A N 1
ATOM 921 C CA . TYR A 1 120 ? 13.055 3.679 -19.243 1.00 97.31 120 TYR A CA 1
ATOM 922 C C . TYR A 1 120 ? 13.224 3.185 -20.677 1.00 97.31 120 TYR A C 1
ATOM 924 O O . TYR A 1 120 ? 12.587 2.197 -21.051 1.00 97.31 120 TYR A O 1
ATOM 932 N N . GLY A 1 121 ? 14.065 3.846 -21.479 1.00 97.69 121 GLY A N 1
ATOM 933 C CA . GLY A 1 121 ? 14.324 3.431 -22.863 1.00 97.69 121 GLY A CA 1
ATOM 934 C C . GLY A 1 121 ? 15.046 2.085 -22.948 1.00 97.69 121 GLY A C 1
ATOM 935 O O . GLY A 1 121 ? 14.862 1.331 -23.904 1.00 97.69 121 GLY A O 1
ATOM 936 N N . SER A 1 122 ? 15.822 1.759 -21.915 1.00 97.44 122 SER A N 1
ATOM 937 C CA . SER A 1 122 ? 16.456 0.462 -21.703 1.00 97.44 122 SER A CA 1
ATOM 938 C C . SER A 1 122 ? 16.828 0.257 -20.238 1.00 97.44 122 SER A C 1
ATOM 940 O O . SER A 1 122 ? 16.858 1.205 -19.450 1.00 97.44 122 SER A O 1
ATOM 942 N N . GLY A 1 123 ? 17.186 -0.975 -19.868 1.00 97.12 123 GLY A N 1
ATOM 943 C CA . GLY A 1 123 ? 17.724 -1.262 -18.538 1.00 97.12 123 GLY A CA 1
ATOM 944 C C . GLY A 1 123 ? 18.984 -0.453 -18.208 1.00 97.12 123 GLY A C 1
ATOM 945 O O . GLY A 1 123 ? 19.209 -0.104 -17.049 1.00 97.12 123 GLY A O 1
ATOM 946 N N . ALA A 1 124 ? 19.791 -0.108 -19.214 1.00 97.38 124 ALA A N 1
ATOM 947 C CA . ALA A 1 124 ? 21.041 0.628 -19.032 1.00 97.38 124 ALA A CA 1
ATOM 948 C C . ALA A 1 124 ? 20.834 2.051 -18.478 1.00 97.38 124 ALA A C 1
ATOM 950 O O . ALA A 1 124 ? 21.752 2.618 -17.889 1.00 97.38 124 ALA A O 1
ATOM 951 N N . GLU A 1 125 ? 19.631 2.609 -18.625 1.00 97.06 125 GLU A N 1
ATOM 952 C CA . GLU A 1 125 ? 19.264 3.945 -18.142 1.00 97.06 125 GLU A CA 1
ATOM 953 C C . GLU A 1 125 ? 18.802 3.957 -16.674 1.00 97.06 125 GLU A C 1
ATOM 955 O O . GLU A 1 125 ? 18.521 5.024 -16.125 1.00 97.06 125 GLU A O 1
ATOM 960 N N . LEU A 1 126 ? 18.706 2.792 -16.018 1.00 96.44 126 LEU A N 1
ATOM 961 C CA . LEU A 1 126 ? 18.237 2.715 -14.635 1.00 96.44 126 LEU A CA 1
ATOM 962 C C . LEU A 1 126 ? 19.181 3.463 -13.675 1.00 96.44 126 LEU A C 1
ATOM 964 O O . LEU A 1 126 ? 20.386 3.166 -13.654 1.00 96.44 126 LEU A O 1
ATOM 968 N N . PRO A 1 127 ? 18.654 4.370 -12.824 1.00 94.94 127 PRO A N 1
ATOM 969 C CA . PRO A 1 127 ? 19.466 5.156 -11.902 1.00 94.94 127 PRO A CA 1
ATOM 970 C C . PRO A 1 127 ? 20.327 4.297 -10.962 1.00 94.94 127 PRO A C 1
ATOM 972 O O . PRO A 1 127 ? 20.029 3.123 -10.712 1.00 94.94 127 PRO A O 1
ATOM 975 N N . PRO A 1 128 ? 21.427 4.850 -10.426 1.00 91.00 128 PRO A N 1
ATOM 976 C CA . PRO A 1 128 ? 22.195 4.181 -9.386 1.00 91.00 128 PRO A CA 1
ATOM 977 C C . PRO A 1 128 ? 21.366 3.989 -8.112 1.00 91.00 128 PRO A C 1
ATOM 979 O O . PRO A 1 128 ? 20.624 4.876 -7.699 1.00 91.00 128 PRO A O 1
ATOM 982 N N . ALA A 1 129 ? 21.552 2.838 -7.469 1.00 90.12 129 ALA A N 1
ATOM 983 C CA . ALA A 1 129 ? 21.053 2.531 -6.135 1.00 90.12 129 ALA A CA 1
ATOM 984 C C . ALA A 1 129 ? 22.175 1.867 -5.321 1.00 90.12 129 ALA A C 1
ATOM 986 O O . ALA A 1 129 ? 23.155 1.378 -5.888 1.00 90.12 129 ALA A O 1
ATOM 987 N N . ALA A 1 130 ? 22.056 1.873 -3.993 1.00 89.81 130 ALA A N 1
ATOM 988 C CA . ALA A 1 130 ? 23.028 1.217 -3.125 1.00 89.81 130 ALA A CA 1
ATOM 989 C C . ALA A 1 130 ? 22.889 -0.313 -3.214 1.00 89.81 130 ALA A C 1
ATOM 991 O O . ALA A 1 130 ? 21.801 -0.847 -3.011 1.00 89.81 130 ALA A O 1
ATOM 992 N N . GLY A 1 131 ? 23.996 -1.014 -3.473 1.00 91.56 131 GLY A N 1
ATOM 993 C CA . GLY A 1 131 ? 24.015 -2.476 -3.591 1.00 91.56 131 GLY A CA 1
ATOM 994 C C . GLY A 1 131 ? 23.365 -2.992 -4.880 1.00 91.56 131 GLY A C 1
ATOM 995 O O . GLY A 1 131 ? 23.474 -2.363 -5.930 1.00 91.56 131 GLY A O 1
ATOM 996 N N . ASP A 1 132 ? 22.710 -4.151 -4.790 1.00 93.50 132 ASP A N 1
ATOM 997 C CA . ASP A 1 132 ? 21.978 -4.783 -5.897 1.00 93.50 132 ASP A CA 1
ATOM 998 C C . ASP A 1 132 ? 20.524 -5.082 -5.483 1.00 93.50 132 ASP A C 1
ATOM 1000 O O . ASP A 1 132 ? 20.159 -6.240 -5.261 1.00 93.50 132 ASP A O 1
ATOM 1004 N N . PRO A 1 133 ? 19.695 -4.041 -5.267 1.00 92.25 133 PRO A N 1
ATOM 1005 C CA . PRO A 1 133 ? 18.335 -4.231 -4.785 1.00 92.25 133 PRO A CA 1
ATOM 1006 C C . PRO A 1 133 ? 17.482 -4.944 -5.834 1.00 92.25 133 PRO A C 1
ATOM 1008 O O . PRO A 1 133 ? 17.727 -4.853 -7.038 1.00 92.25 133 PRO A O 1
ATOM 1011 N N . LEU A 1 134 ? 16.430 -5.621 -5.378 1.00 92.44 134 LEU A N 1
ATOM 1012 C CA . LEU A 1 134 ? 15.425 -6.159 -6.286 1.00 92.44 134 LEU A CA 1
ATOM 1013 C C . LEU A 1 134 ? 14.661 -5.017 -6.963 1.00 92.44 134 LEU A C 1
ATOM 1015 O O . LEU A 1 134 ? 14.345 -4.004 -6.345 1.00 92.44 134 LEU A O 1
ATOM 1019 N N . VAL A 1 135 ? 14.326 -5.213 -8.232 1.00 93.94 135 VAL A N 1
ATOM 1020 C CA . VAL A 1 135 ? 13.559 -4.295 -9.071 1.00 93.94 135 VAL A CA 1
ATOM 1021 C C . VAL A 1 135 ? 12.402 -5.066 -9.686 1.00 93.94 135 VAL A C 1
ATOM 1023 O O . VAL A 1 135 ? 12.578 -6.164 -10.216 1.00 93.94 135 VAL A O 1
ATOM 1026 N N . GLN A 1 136 ? 11.209 -4.481 -9.631 1.00 94.69 136 GLN A N 1
ATOM 1027 C CA . GLN A 1 136 ? 10.062 -4.959 -10.388 1.00 94.69 136 GLN A CA 1
ATOM 1028 C C . GLN A 1 136 ? 10.120 -4.365 -11.790 1.00 94.69 136 GLN A C 1
ATOM 1030 O O . GLN A 1 136 ? 10.093 -3.143 -11.949 1.00 94.69 136 GLN A O 1
ATOM 1035 N N . VAL A 1 13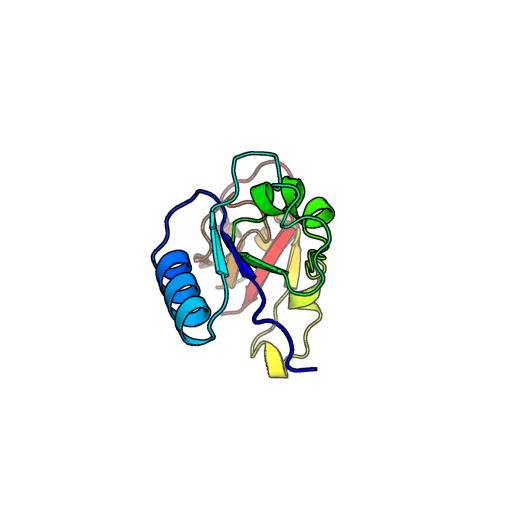7 ? 10.191 -5.235 -12.792 1.00 95.94 137 VAL A N 1
ATOM 1036 C CA . VAL A 1 137 ? 10.277 -4.871 -14.204 1.00 95.94 137 VAL A CA 1
ATOM 1037 C C . VAL A 1 137 ? 9.107 -5.439 -14.993 1.00 95.94 137 VAL A C 1
ATOM 1039 O O . VAL A 1 137 ? 8.596 -6.525 -14.701 1.00 95.94 137 VAL A O 1
ATOM 1042 N N . SER A 1 138 ? 8.697 -4.712 -16.025 1.00 96.44 138 SER A N 1
ATOM 1043 C CA . SER A 1 138 ? 7.728 -5.185 -17.005 1.00 96.44 138 SER A CA 1
ATOM 1044 C C . SER A 1 138 ? 8.044 -4.596 -18.381 1.00 96.44 138 SER A C 1
ATOM 1046 O O . SER A 1 138 ? 8.264 -3.386 -18.459 1.00 96.44 138 SER A O 1
ATOM 1048 N N . PRO A 1 139 ? 8.083 -5.408 -19.454 1.00 94.00 139 PRO A N 1
ATOM 1049 C CA . PRO A 1 139 ? 8.179 -4.888 -20.816 1.00 94.00 139 PRO A CA 1
ATOM 1050 C C . PRO A 1 139 ? 7.025 -3.924 -21.117 1.00 94.00 139 PRO A C 1
ATOM 1052 O O . PRO A 1 139 ? 5.918 -4.119 -20.601 1.00 94.00 139 PRO A O 1
ATOM 1055 N N . VAL A 1 140 ? 7.302 -2.899 -21.924 1.00 89.56 140 VAL A N 1
ATOM 1056 C CA . VAL A 1 140 ? 6.297 -1.941 -22.418 1.00 89.56 140 VAL A CA 1
ATOM 1057 C C . VAL A 1 140 ? 5.725 -2.401 -23.747 1.00 89.56 140 VAL A C 1
ATOM 1059 O O . VAL A 1 140 ? 6.515 -2.880 -24.589 1.00 89.56 140 VAL A O 1
#

Secondary structure (DSSP, 8-state):
-PPPP-EEEE-S---HHHHHHHHHHHTTT-EEEEPPTT---GGGTT-TTEEEES-HHHHHHHHHHHT-------TTHHHHS-HHHHSS--EEEEHHHHTT--S-EEEE-SSS-SS--EEESSGGGPPP-SS--EEEEEE-

Radius of gyration: 20.48 Å; chains: 1; bounding box: 52×29×52 Å

Sequence (140 aa):
MPSRAGFLALAPHRSTTAALLADAARRRSMEVTVLPVGTVPDRYRERGDGHYYGGPRFAARVARQLGVALLEPDDGWLDALPYAFTGRRVRRVPLSEARRLPGPLFAKPPTDKSFPAAVYGSGAELPPAAGDPLVQVSPV